Protein AF-A0A2D5RPL9-F1 (afdb_monomer_lite)

Structure (mmCIF, N/CA/C/O backbone):
data_AF-A0A2D5RPL9-F1
#
_entry.id   AF-A0A2D5RPL9-F1
#
loop_
_atom_site.group_PDB
_atom_site.id
_atom_site.type_symbol
_atom_site.label_atom_id
_atom_site.label_alt_id
_atom_site.label_comp_id
_atom_site.label_asym_id
_atom_site.label_entity_id
_atom_site.label_seq_id
_atom_site.pdbx_PDB_ins_code
_atom_site.Cartn_x
_atom_site.Cartn_y
_atom_site.Cartn_z
_atom_site.occupancy
_atom_site.B_iso_or_equiv
_atom_site.auth_seq_id
_atom_site.auth_comp_id
_atom_site.auth_asym_id
_atom_site.auth_atom_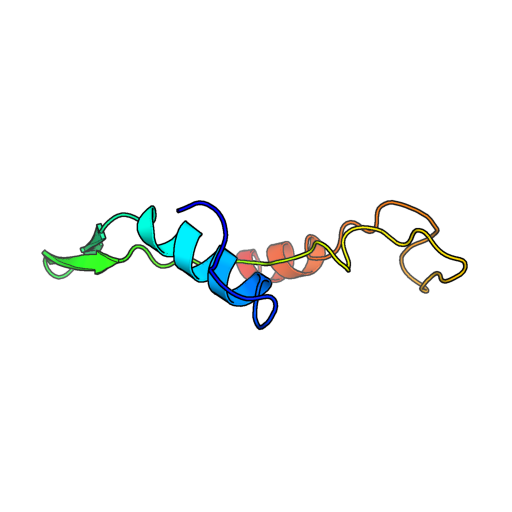id
_atom_site.pdbx_PDB_model_num
ATOM 1 N N . ARG A 1 1 ? -10.007 18.518 -0.715 1.00 58.88 1 ARG A N 1
ATOM 2 C CA . ARG A 1 1 ? -9.130 18.933 -1.844 1.00 58.88 1 ARG A CA 1
ATOM 3 C C . ARG A 1 1 ? -8.356 17.699 -2.293 1.00 58.88 1 ARG A C 1
ATOM 5 O O . ARG A 1 1 ? -7.877 17.009 -1.411 1.00 58.88 1 ARG A O 1
ATOM 12 N N . ASN A 1 2 ? -8.266 17.418 -3.597 1.00 65.00 2 ASN A N 1
ATOM 13 C CA . ASN A 1 2 ? -7.680 16.171 -4.130 1.00 65.00 2 ASN A CA 1
ATOM 14 C C . ASN A 1 2 ? -6.140 16.220 -4.312 1.00 65.00 2 ASN A C 1
ATOM 16 O O . ASN A 1 2 ? -5.517 15.236 -4.677 1.00 65.00 2 ASN A O 1
ATOM 20 N N . GLN A 1 3 ? -5.499 17.367 -4.070 1.00 60.81 3 GLN A N 1
ATOM 21 C CA . GLN A 1 3 ? -4.038 17.491 -4.008 1.00 60.81 3 GLN A CA 1
ATOM 22 C C . GLN A 1 3 ? -3.652 18.407 -2.845 1.00 60.81 3 GLN A C 1
ATOM 24 O O . GLN A 1 3 ? -4.418 19.311 -2.480 1.00 60.81 3 GLN A O 1
ATOM 29 N N . GLY A 1 4 ? -2.489 18.160 -2.241 1.00 60.00 4 GLY A N 1
ATOM 30 C CA . GLY A 1 4 ? -1.972 19.012 -1.177 1.00 60.00 4 GLY A CA 1
ATOM 31 C C . GLY A 1 4 ? -1.308 20.286 -1.698 1.00 60.00 4 GLY A C 1
ATOM 32 O O . GLY A 1 4 ? -1.027 20.446 -2.881 1.00 60.00 4 GLY A O 1
ATOM 33 N N . LYS A 1 5 ? -1.111 21.247 -0.791 1.00 64.50 5 LYS A N 1
ATOM 34 C CA . LYS A 1 5 ? -0.722 22.632 -1.116 1.00 64.50 5 LYS A CA 1
ATOM 35 C C . LYS A 1 5 ? 0.772 22.809 -1.447 1.00 64.50 5 LYS A C 1
ATOM 37 O O . LYS A 1 5 ? 1.171 23.918 -1.784 1.00 64.50 5 LYS A O 1
ATOM 42 N N . GLY A 1 6 ? 1.593 21.762 -1.327 1.00 61.50 6 GLY A N 1
ATOM 43 C CA . GLY A 1 6 ? 3.045 21.821 -1.522 1.00 61.50 6 GLY A CA 1
ATOM 44 C C . GLY A 1 6 ? 3.620 20.513 -2.070 1.00 61.50 6 GLY A C 1
ATOM 45 O O . GLY A 1 6 ? 3.012 19.459 -1.928 1.00 61.50 6 GLY A O 1
ATOM 46 N N . ARG A 1 7 ? 4.804 20.586 -2.695 1.00 59.38 7 ARG A N 1
ATOM 47 C CA . ARG A 1 7 ? 5.463 19.456 -3.390 1.00 59.38 7 ARG A CA 1
ATOM 48 C C . ARG A 1 7 ? 6.059 18.387 -2.463 1.00 59.38 7 ARG A C 1
ATOM 50 O O . ARG A 1 7 ? 6.458 17.329 -2.937 1.00 59.38 7 ARG A O 1
ATOM 57 N N . TRP A 1 8 ? 6.134 18.652 -1.163 1.00 67.81 8 TRP A N 1
ATOM 58 C CA . TRP A 1 8 ? 6.737 17.752 -0.181 1.00 67.81 8 TRP A CA 1
ATOM 59 C C . TRP A 1 8 ? 5.685 16.809 0.412 1.00 67.81 8 TRP A C 1
ATOM 61 O O . TRP A 1 8 ? 4.621 17.259 0.835 1.00 67.81 8 TRP A O 1
ATOM 71 N N . GLY A 1 9 ? 5.990 15.509 0.472 1.00 70.50 9 GLY A N 1
ATOM 72 C CA . GLY A 1 9 ? 5.143 14.519 1.149 1.00 70.50 9 GLY A CA 1
ATOM 73 C C . GLY A 1 9 ? 3.867 14.120 0.397 1.00 70.50 9 GLY A C 1
ATOM 74 O O . GLY A 1 9 ? 2.877 13.780 1.041 1.00 70.50 9 GLY A O 1
ATOM 75 N N . GLY A 1 10 ? 3.874 14.144 -0.942 1.00 70.94 10 GLY A N 1
ATOM 76 C CA . GLY A 1 10 ? 2.700 13.826 -1.770 1.00 70.94 10 GLY A CA 1
ATOM 77 C C . GLY A 1 10 ? 2.041 12.474 -1.453 1.00 70.94 10 GLY A C 1
ATOM 78 O O . GLY A 1 10 ? 0.822 12.419 -1.318 1.00 70.94 10 GLY A O 1
ATOM 79 N N . ALA A 1 11 ? 2.831 11.416 -1.229 1.00 69.19 11 ALA A N 1
ATOM 80 C CA . ALA A 1 11 ? 2.314 10.088 -0.868 1.00 69.19 11 ALA A CA 1
ATOM 81 C C . ALA A 1 11 ? 1.589 10.080 0.495 1.00 69.19 11 ALA A C 1
ATOM 83 O O . ALA A 1 11 ? 0.508 9.514 0.642 1.00 69.19 11 ALA A O 1
ATOM 84 N N . ILE A 1 12 ? 2.129 10.788 1.492 1.00 74.56 12 ILE A N 1
ATOM 85 C CA . ILE A 1 12 ? 1.526 10.887 2.833 1.00 74.56 12 ILE A CA 1
ATOM 86 C C . ILE A 1 12 ? 0.259 11.750 2.796 1.00 74.56 12 ILE A C 1
ATOM 88 O O . ILE A 1 12 ? -0.733 11.438 3.452 1.00 74.56 12 ILE A O 1
ATOM 92 N N . GLN A 1 13 ? 0.258 12.821 2.001 1.00 75.75 13 GLN A N 1
ATOM 93 C CA . GLN A 1 13 ? -0.928 13.656 1.807 1.00 75.75 13 GLN A CA 1
ATOM 94 C C . GLN A 1 13 ? -2.048 12.897 1.085 1.00 75.75 13 GLN A C 1
ATOM 96 O O . GLN A 1 13 ? -3.212 13.049 1.457 1.00 75.75 13 GLN A O 1
ATOM 101 N N . ALA A 1 14 ? -1.713 12.045 0.111 1.00 72.56 14 ALA A N 1
ATOM 102 C CA . ALA A 1 14 ? -2.672 11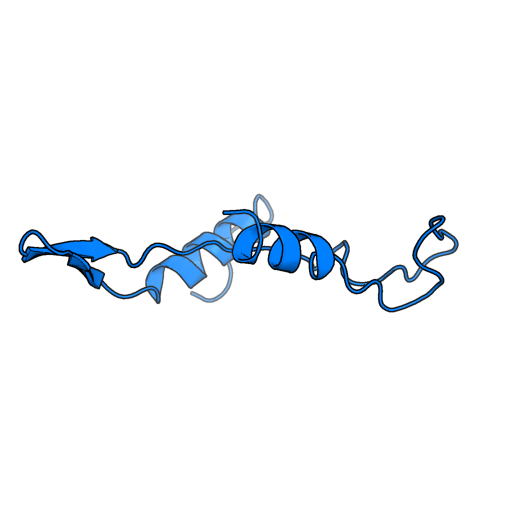.158 -0.543 1.00 72.56 14 ALA A CA 1
ATOM 103 C C . ALA A 1 14 ? -3.261 10.135 0.444 1.00 72.56 14 ALA A C 1
ATOM 105 O O . ALA A 1 14 ? -4.481 9.987 0.518 1.00 72.56 14 ALA A O 1
ATOM 106 N N . ALA A 1 15 ? -2.428 9.508 1.281 1.00 71.81 15 ALA A N 1
ATOM 107 C CA . ALA A 1 15 ? -2.900 8.618 2.343 1.00 71.81 15 ALA A CA 1
ATOM 108 C C . ALA A 1 15 ? -3.821 9.346 3.343 1.00 71.81 15 ALA A C 1
ATOM 110 O O . ALA A 1 15 ? -4.863 8.821 3.739 1.00 71.81 15 ALA A O 1
ATOM 111 N N . GLY A 1 16 ? -3.478 10.585 3.709 1.00 79.06 16 GLY A N 1
ATOM 112 C CA . GLY A 1 16 ? -4.303 11.440 4.562 1.00 79.06 16 GLY A CA 1
ATOM 113 C C . GLY A 1 16 ? -5.659 11.787 3.943 1.00 79.06 16 GLY A C 1
ATOM 114 O O . GLY A 1 16 ? -6.660 11.808 4.655 1.00 79.06 16 GLY A O 1
ATOM 115 N N . PHE A 1 17 ? -5.716 12.004 2.626 1.00 79.44 17 PHE A N 1
ATOM 116 C CA . PHE A 1 17 ? -6.973 12.196 1.899 1.00 79.44 17 PHE A CA 1
ATOM 117 C C . PHE A 1 17 ? -7.841 10.933 1.935 1.00 79.44 17 PHE A C 1
ATOM 119 O O . PHE A 1 17 ? -9.014 11.008 2.288 1.00 79.44 17 PHE A O 1
ATOM 126 N N . LEU A 1 18 ? -7.262 9.765 1.648 1.00 80.69 18 LEU A N 1
ATOM 127 C CA . LEU A 1 18 ? -7.984 8.490 1.677 1.00 80.69 18 LEU A CA 1
ATOM 128 C C . LEU A 1 18 ? -8.531 8.164 3.076 1.00 80.69 18 LEU A C 1
ATOM 130 O O . LEU A 1 18 ? -9.657 7.683 3.196 1.00 80.69 18 LEU A O 1
ATOM 134 N N . LYS A 1 19 ? -7.793 8.517 4.140 1.00 81.88 19 LYS A N 1
ATOM 135 C CA . LYS A 1 19 ? -8.241 8.349 5.532 1.00 81.88 19 LYS A CA 1
ATOM 136 C C . LYS A 1 19 ? -9.572 9.058 5.823 1.00 81.88 19 LYS A C 1
ATOM 138 O O . LYS A 1 19 ? -10.319 8.581 6.671 1.00 81.88 19 LYS A O 1
ATOM 143 N N . GLN A 1 20 ? -9.897 10.151 5.123 1.00 83.62 20 GLN A N 1
ATOM 144 C CA . GLN A 1 20 ? -11.158 10.886 5.314 1.00 83.62 20 GLN A CA 1
ATOM 145 C C . GLN A 1 20 ? -12.400 10.092 4.883 1.00 83.62 20 GLN A C 1
ATOM 147 O O . GLN A 1 20 ? -13.504 10.425 5.300 1.00 83.62 20 GLN A O 1
ATOM 152 N N . PHE A 1 21 ? -12.230 9.052 4.063 1.00 86.69 21 PHE A N 1
ATOM 153 C CA . PHE A 1 21 ? -13.323 8.223 3.546 1.00 86.69 21 PHE A CA 1
ATOM 154 C C . PHE A 1 21 ? -13.433 6.866 4.249 1.00 86.69 21 PHE A C 1
ATOM 156 O O . PHE A 1 21 ? -14.332 6.083 3.946 1.00 86.69 21 PHE A O 1
ATOM 163 N N . VAL A 1 22 ? -12.542 6.578 5.200 1.00 85.00 22 VAL A N 1
ATOM 164 C CA . VAL A 1 22 ? -12.617 5.366 6.017 1.00 85.00 22 VAL A CA 1
ATOM 165 C C . VAL A 1 22 ? -13.627 5.600 7.133 1.00 85.00 22 VAL A C 1
ATOM 167 O O . VAL A 1 22 ? -13.414 6.437 8.008 1.00 85.00 22 VAL A O 1
ATOM 170 N N . GLN A 1 23 ? -14.730 4.859 7.081 1.00 85.44 23 GLN A N 1
ATOM 171 C CA . GLN A 1 23 ? -15.849 4.995 8.008 1.00 85.44 23 GLN A CA 1
ATOM 172 C C . GLN A 1 23 ? -15.506 4.500 9.421 1.00 85.44 23 GLN A C 1
ATOM 174 O O . GLN A 1 23 ? -14.551 3.750 9.643 1.00 85.44 23 GLN A O 1
ATOM 179 N N . GLU A 1 24 ? -16.330 4.909 10.380 1.00 86.75 24 GLU A N 1
ATOM 180 C CA . GLU A 1 24 ? -16.321 4.364 11.733 1.00 86.75 24 GLU A CA 1
ATOM 181 C C . GLU A 1 24 ? -17.173 3.095 11.801 1.00 86.75 24 GLU A C 1
ATOM 183 O O . GLU A 1 24 ? -18.259 3.012 11.222 1.00 86.75 24 GLU A O 1
ATOM 188 N N . ARG A 1 25 ? -16.693 2.111 12.555 1.00 82.62 2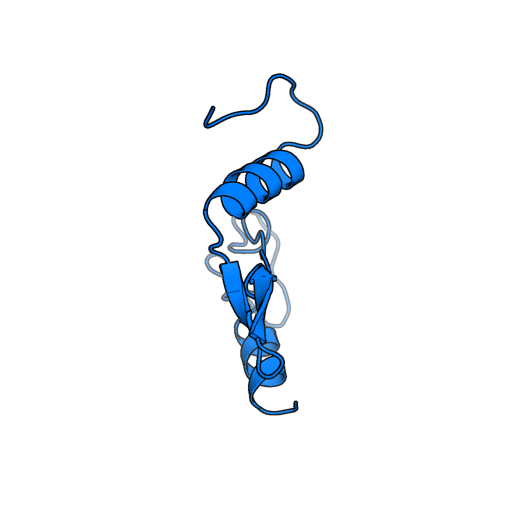5 ARG A N 1
ATOM 189 C CA . ARG A 1 25 ? -17.387 0.871 12.882 1.00 82.62 25 ARG A CA 1
ATOM 190 C C . ARG A 1 25 ? -17.537 0.786 14.400 1.00 82.62 25 ARG A C 1
ATOM 192 O O . ARG A 1 25 ? -16.636 1.164 15.138 1.00 82.62 25 ARG A O 1
ATOM 199 N N . LYS A 1 26 ? -18.671 0.259 14.870 1.00 83.94 26 LYS A N 1
ATOM 200 C CA . LYS A 1 26 ? -18.791 -0.153 16.273 1.00 83.94 26 LYS A CA 1
ATOM 201 C C . LYS A 1 26 ? -17.976 -1.423 16.495 1.00 83.94 26 LYS A C 1
ATOM 203 O O . LYS A 1 26 ? -18.167 -2.405 15.770 1.00 83.94 26 LYS A O 1
ATOM 208 N N . ASP A 1 27 ? -17.065 -1.383 17.452 1.00 78.75 27 ASP A N 1
ATOM 209 C CA . ASP A 1 27 ? -16.334 -2.561 17.892 1.00 78.75 27 ASP A CA 1
ATOM 210 C C . ASP A 1 27 ? -17.225 -3.483 18.749 1.00 78.75 27 ASP A C 1
ATOM 212 O O . ASP A 1 27 ? -18.410 -3.215 18.976 1.00 78.75 27 ASP A O 1
ATOM 216 N N . ASN A 1 28 ? -16.657 -4.595 19.217 1.00 78.94 28 ASN A N 1
ATOM 217 C CA . ASN A 1 28 ? -17.370 -5.563 20.055 1.00 78.94 28 ASN A CA 1
ATOM 218 C C . ASN A 1 28 ? -17.745 -5.004 21.443 1.00 78.94 28 ASN A C 1
ATOM 220 O O . ASN A 1 28 ? -18.574 -5.601 22.125 1.00 78.94 28 ASN A O 1
ATOM 224 N N . ASN A 1 29 ? -17.171 -3.865 21.838 1.00 82.56 29 ASN A N 1
ATOM 225 C CA . ASN A 1 29 ? -17.416 -3.181 23.105 1.00 82.56 29 ASN A CA 1
ATOM 226 C C . ASN A 1 29 ? -18.422 -2.022 22.948 1.00 82.56 29 ASN A C 1
ATOM 228 O O . ASN A 1 29 ? -18.758 -1.351 23.922 1.00 82.56 29 ASN A O 1
ATOM 232 N N . GLY A 1 30 ? -18.941 -1.801 21.734 1.00 80.56 30 GLY A N 1
ATOM 233 C CA . GLY A 1 30 ? -19.897 -0.741 21.422 1.00 80.56 30 GLY A CA 1
ATOM 234 C C . GLY A 1 30 ? -19.264 0.629 21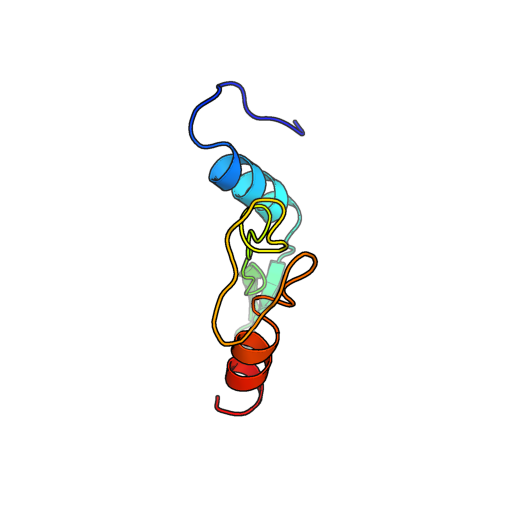.163 1.00 80.56 30 GLY A C 1
ATOM 235 O O . GLY A 1 30 ? -20.002 1.577 20.873 1.00 80.56 30 GLY A O 1
ATOM 236 N N . GLU A 1 31 ? -17.934 0.740 21.202 1.00 84.25 31 GLU A N 1
ATOM 237 C CA . GLU A 1 31 ? -17.209 1.969 20.893 1.00 84.25 31 GLU A CA 1
ATOM 238 C C . GLU A 1 31 ? -17.111 2.166 19.379 1.00 84.25 31 GLU A C 1
ATOM 240 O O . GLU A 1 31 ? -16.847 1.239 18.610 1.00 84.25 31 GLU A O 1
ATOM 245 N N . LYS A 1 32 ? -17.345 3.399 18.923 1.00 82.56 32 LYS A N 1
ATOM 246 C CA . LYS A 1 32 ? -17.136 3.761 17.520 1.00 82.56 32 LYS A CA 1
ATOM 247 C C . LYS A 1 32 ? -15.649 3.988 17.297 1.00 82.56 32 LYS A C 1
ATOM 249 O O . LYS A 1 32 ? -15.099 4.983 17.756 1.00 82.56 32 LYS A O 1
ATOM 254 N N . THR A 1 33 ? -15.017 3.079 16.571 1.00 84.38 33 THR A N 1
ATOM 255 C CA . THR A 1 33 ? -13.611 3.183 16.187 1.00 84.38 33 THR A CA 1
ATOM 256 C C . THR A 1 33 ? -13.490 3.225 14.670 1.00 84.38 33 THR A C 1
ATOM 258 O O . THR A 1 33 ? -14.341 2.721 13.933 1.00 84.38 33 THR A O 1
ATOM 261 N N . GLN A 1 34 ? -12.448 3.881 14.166 1.00 81.38 34 GLN A N 1
ATOM 262 C CA . GLN A 1 34 ? -12.184 3.893 12.732 1.00 81.38 34 GLN A CA 1
ATOM 263 C C . GLN A 1 34 ? -11.884 2.465 12.257 1.00 81.38 34 GLN A C 1
ATOM 265 O O . GLN A 1 34 ? -11.128 1.749 12.916 1.00 81.38 34 GLN A O 1
ATOM 270 N N . ILE A 1 35 ? -12.462 2.049 11.122 1.00 85.25 35 ILE A N 1
ATOM 271 C CA . ILE A 1 35 ? -12.213 0.713 10.562 1.00 85.25 35 ILE A CA 1
ATOM 272 C C . ILE A 1 35 ? -10.694 0.501 10.413 1.00 85.25 35 ILE A C 1
ATOM 274 O O . ILE A 1 35 ? -10.039 1.330 9.771 1.00 85.25 35 ILE A O 1
ATOM 278 N N . PRO A 1 36 ? -10.126 -0.594 10.963 1.00 84.94 36 PRO A N 1
ATOM 279 C CA . PRO A 1 36 ? -8.724 -0.930 10.753 1.00 84.94 36 PRO A CA 1
ATOM 280 C C . PRO A 1 36 ? -8.425 -1.042 9.257 1.00 84.94 36 PRO A C 1
ATOM 282 O O . PRO A 1 36 ? -9.015 -1.858 8.550 1.00 84.94 36 PRO A O 1
ATOM 285 N N . TRP A 1 37 ? -7.527 -0.192 8.768 1.00 84.62 37 TRP A N 1
ATOM 286 C CA . TRP A 1 37 ? -7.215 -0.066 7.349 1.00 84.62 37 TRP A CA 1
ATOM 287 C C . TRP A 1 37 ? -5.727 0.217 7.151 1.00 84.62 37 TRP A C 1
ATOM 289 O O . TRP A 1 37 ? -5.104 0.918 7.948 1.00 84.62 37 TRP A O 1
ATOM 299 N N . ALA A 1 38 ? -5.173 -0.316 6.064 1.00 87.19 38 ALA A N 1
ATOM 300 C CA . ALA A 1 38 ? -3.806 -0.074 5.632 1.00 87.19 38 ALA A CA 1
ATOM 301 C C . ALA A 1 38 ? -3.796 0.417 4.179 1.00 87.19 38 ALA A C 1
ATOM 303 O O . ALA A 1 38 ? -4.465 -0.148 3.312 1.00 87.19 38 ALA A O 1
ATOM 304 N N . HIS A 1 39 ? -3.006 1.457 3.916 1.00 87.62 39 HIS A N 1
ATOM 305 C CA . HIS A 1 39 ? -2.726 1.949 2.573 1.00 87.62 39 HIS A CA 1
ATOM 306 C C . HIS A 1 39 ? -1.352 1.454 2.121 1.00 87.62 39 HIS A C 1
ATOM 308 O O . HIS A 1 39 ? -0.361 1.662 2.819 1.00 87.62 39 HIS A O 1
ATOM 314 N N . LEU A 1 40 ? -1.299 0.815 0.954 1.00 85.25 40 LEU A N 1
ATOM 315 C CA . LEU A 1 40 ? -0.071 0.333 0.330 1.00 85.25 40 LEU A CA 1
ATOM 316 C C . LEU A 1 40 ? 0.129 1.100 -0.980 1.00 85.25 40 LEU A C 1
ATOM 318 O O . LEU A 1 40 ? -0.601 0.873 -1.944 1.00 85.25 40 LEU A O 1
ATOM 322 N N . ASP A 1 41 ? 1.094 2.017 -1.004 1.00 85.31 41 ASP A N 1
ATOM 323 C CA . ASP A 1 41 ? 1.473 2.744 -2.217 1.00 85.31 41 ASP A CA 1
ATOM 324 C C . ASP A 1 41 ? 2.511 1.928 -3.003 1.00 85.31 41 ASP A C 1
ATOM 326 O O . ASP A 1 41 ? 3.635 1.715 -2.542 1.00 85.31 41 ASP A O 1
ATOM 330 N N . ILE A 1 42 ? 2.113 1.433 -4.178 1.00 84.56 42 ILE A N 1
ATOM 331 C CA . ILE A 1 42 ? 2.945 0.598 -5.058 1.00 84.56 42 ILE A CA 1
ATOM 332 C C . ILE A 1 42 ? 3.371 1.312 -6.343 1.00 84.56 42 ILE A C 1
ATOM 334 O O . ILE A 1 42 ? 3.892 0.663 -7.248 1.00 84.56 42 ILE A O 1
ATOM 338 N N . ALA A 1 43 ? 3.167 2.628 -6.459 1.00 79.00 43 ALA A N 1
ATOM 339 C CA . ALA A 1 43 ? 3.375 3.343 -7.720 1.00 79.00 43 ALA A CA 1
ATOM 340 C C . ALA A 1 43 ? 4.791 3.154 -8.303 1.00 79.00 43 ALA A C 1
ATOM 342 O O . ALA A 1 43 ? 4.944 3.023 -9.515 1.00 79.00 43 ALA A O 1
ATOM 343 N N . GLY A 1 44 ? 5.817 3.086 -7.447 1.00 74.88 44 GLY A N 1
ATOM 344 C CA . GLY A 1 44 ? 7.209 2.890 -7.872 1.00 74.88 44 GLY A CA 1
ATOM 345 C C . GLY A 1 44 ? 7.631 1.433 -8.090 1.00 74.88 44 GLY A C 1
ATOM 346 O O . GLY A 1 44 ? 8.627 1.187 -8.758 1.00 74.88 44 GLY A O 1
ATOM 347 N N . THR A 1 45 ? 6.907 0.464 -7.529 1.00 72.38 45 THR A N 1
ATOM 348 C CA . THR A 1 45 ? 7.316 -0.953 -7.517 1.00 72.38 45 THR A CA 1
ATOM 349 C C . THR A 1 45 ? 6.408 -1.854 -8.353 1.00 72.38 45 THR A C 1
ATOM 351 O O . THR A 1 45 ? 6.754 -3.011 -8.593 1.00 72.38 45 THR A O 1
ATOM 354 N N . ALA A 1 46 ? 5.264 -1.342 -8.821 1.00 67.62 46 ALA A N 1
ATOM 355 C CA . ALA A 1 46 ? 4.273 -2.086 -9.601 1.00 67.62 46 ALA A CA 1
ATOM 356 C C . ALA A 1 46 ? 4.769 -2.531 -10.989 1.00 67.62 46 ALA A C 1
ATOM 358 O O . ALA A 1 46 ? 4.230 -3.480 -11.562 1.00 67.62 46 ALA A O 1
ATOM 359 N N . GLY A 1 47 ? 5.805 -1.887 -11.525 1.00 63.38 47 GLY A N 1
ATOM 360 C CA . GLY A 1 47 ? 6.422 -2.295 -12.779 1.00 63.38 47 GLY A CA 1
ATOM 361 C C . GLY A 1 47 ? 7.882 -1.882 -12.860 1.00 63.38 47 GLY A C 1
ATOM 362 O O . GLY A 1 47 ? 8.280 -0.863 -12.297 1.00 63.38 47 GLY A O 1
ATOM 363 N N . ILE A 1 48 ? 8.667 -2.687 -13.568 1.00 68.06 48 ILE A N 1
ATOM 364 C CA . ILE A 1 48 ? 10.043 -2.371 -13.929 1.00 68.06 48 ILE A CA 1
ATOM 365 C C . ILE A 1 48 ? 10.037 -1.970 -15.402 1.00 68.06 48 ILE A C 1
ATOM 367 O O . ILE A 1 48 ? 9.830 -2.801 -16.286 1.00 68.06 48 ILE A O 1
ATOM 371 N N . TRP A 1 49 ? 10.197 -0.671 -15.645 1.00 65.00 49 TRP A N 1
ATOM 372 C CA . TRP A 1 49 ? 10.058 -0.048 -16.969 1.00 65.00 49 TRP A CA 1
ATOM 373 C C . TRP A 1 49 ? 11.388 0.464 -17.549 1.00 65.00 49 TRP A C 1
ATOM 375 O O . TRP A 1 49 ? 11.402 1.056 -18.624 1.00 65.00 49 TRP A O 1
ATOM 385 N N . GLY A 1 50 ? 12.494 0.269 -16.825 1.00 62.09 50 GLY A N 1
ATOM 386 C CA . GLY A 1 50 ? 13.865 0.542 -17.271 1.00 62.09 50 GLY A CA 1
ATOM 387 C C . GLY A 1 50 ? 14.711 -0.728 -17.201 1.00 62.09 50 GLY A C 1
ATOM 388 O O . GLY A 1 50 ? 14.223 -1.724 -16.692 1.00 62.09 50 GLY A O 1
ATOM 389 N N . VAL A 1 51 ? 15.970 -0.689 -17.658 1.00 57.34 51 VAL A N 1
ATOM 390 C CA . VAL A 1 51 ? 16.891 -1.836 -17.915 1.00 57.34 51 VAL A CA 1
ATOM 391 C C . VAL A 1 51 ? 17.073 -2.863 -16.786 1.00 57.34 51 VAL A C 1
ATOM 393 O O . VAL A 1 51 ? 17.658 -3.923 -17.007 1.00 57.34 51 VAL A O 1
ATOM 396 N N . GLU A 1 52 ? 16.600 -2.565 -15.584 1.00 62.38 52 GLU A N 1
ATOM 397 C CA . GLU A 1 52 ? 16.735 -3.450 -14.443 1.00 62.38 52 GLU A CA 1
ATOM 398 C C . GLU A 1 52 ? 15.763 -4.633 -14.535 1.00 62.38 52 GLU A C 1
ATOM 400 O O . GLU A 1 52 ? 14.706 -4.597 -15.159 1.00 62.38 52 GLU A O 1
ATOM 405 N N . SER A 1 53 ? 16.163 -5.746 -13.946 1.00 64.00 53 SER A N 1
ATOM 406 C CA . SER A 1 53 ? 15.327 -6.923 -13.734 1.00 64.00 53 SER A CA 1
ATOM 407 C C . SER A 1 53 ? 15.800 -7.571 -12.441 1.00 64.00 53 SER A C 1
ATOM 409 O O . SER A 1 53 ? 16.934 -7.340 -12.013 1.00 64.00 53 SER A O 1
ATOM 411 N N . ASN A 1 54 ? 14.944 -8.350 -11.783 1.00 67.62 54 ASN A N 1
ATOM 412 C CA . ASN A 1 54 ? 15.365 -9.117 -10.615 1.00 67.62 54 ASN A CA 1
ATOM 413 C C . ASN A 1 54 ? 15.196 -10.618 -10.868 1.00 67.62 54 ASN A C 1
ATOM 415 O O . ASN A 1 54 ? 14.524 -11.037 -11.807 1.00 67.62 54 ASN A O 1
ATOM 419 N N . SER A 1 55 ? 15.784 -11.445 -10.005 1.00 75.31 55 SER A N 1
ATOM 420 C CA . SER A 1 55 ? 15.763 -12.911 -10.135 1.00 75.31 55 SER A CA 1
ATOM 421 C C . SER A 1 55 ? 14.365 -13.543 -10.166 1.00 75.31 55 SER A C 1
ATOM 423 O O . SER A 1 55 ? 14.219 -14.703 -10.535 1.00 75.31 55 SER A O 1
ATOM 425 N N . THR A 1 56 ? 13.335 -12.805 -9.761 1.00 71.88 56 THR A N 1
ATOM 426 C CA . THR A 1 56 ? 11.946 -13.260 -9.650 1.00 71.88 56 THR A CA 1
ATOM 427 C C . THR A 1 56 ? 10.985 -12.570 -10.618 1.00 71.88 56 THR A C 1
ATOM 429 O O . THR A 1 56 ? 9.833 -12.990 -10.696 1.00 71.88 56 THR A O 1
ATOM 432 N N . VAL A 1 57 ? 11.414 -11.517 -11.323 1.00 72.56 57 VAL A N 1
ATOM 433 C CA . VAL A 1 57 ? 10.557 -10.682 -12.175 1.00 72.56 57 VAL A CA 1
ATOM 434 C C . VAL A 1 57 ? 11.369 -10.091 -13.335 1.00 72.56 57 VAL A C 1
ATOM 436 O O . VAL A 1 57 ? 12.384 -9.425 -13.121 1.00 72.56 57 VAL A O 1
ATOM 439 N N . GLY A 1 58 ? 10.888 -10.311 -14.564 1.00 73.94 58 GLY A N 1
ATOM 440 C CA . GLY A 1 58 ? 11.431 -9.706 -15.784 1.00 73.94 58 GLY A CA 1
ATOM 441 C C . GLY A 1 58 ? 10.960 -8.264 -16.022 1.00 73.94 58 GLY A C 1
ATOM 442 O O . GLY A 1 58 ? 10.426 -7.604 -15.136 1.00 73.94 58 GLY A O 1
ATOM 443 N N . HIS A 1 59 ? 11.150 -7.769 -17.243 1.00 76.50 59 HIS A N 1
ATOM 444 C CA . HIS A 1 59 ? 10.655 -6.448 -17.639 1.00 76.50 59 HIS A CA 1
ATOM 445 C C . HIS A 1 59 ? 9.123 -6.378 -17.626 1.00 76.50 59 HIS A C 1
ATOM 447 O O . HIS A 1 59 ? 8.452 -7.315 -18.062 1.00 76.50 59 HIS A O 1
ATOM 453 N N . GLY A 1 60 ? 8.573 -5.240 -17.202 1.00 79.94 60 GLY A N 1
ATOM 454 C CA . GLY A 1 60 ? 7.133 -4.991 -17.168 1.00 79.94 60 GLY A CA 1
ATOM 455 C C . GLY A 1 60 ? 6.513 -5.180 -15.782 1.00 79.94 60 GLY A C 1
ATOM 456 O O . GLY A 1 60 ? 7.082 -4.773 -14.769 1.00 79.94 60 GLY A O 1
ATOM 457 N N . ALA A 1 61 ? 5.296 -5.725 -15.736 1.00 79.62 61 ALA A N 1
ATOM 458 C CA . ALA A 1 61 ? 4.501 -5.818 -14.511 1.00 79.62 61 ALA A CA 1
ATOM 459 C C . ALA A 1 61 ? 5.120 -6.786 -13.490 1.00 79.62 61 ALA A C 1
ATOM 461 O O . ALA A 1 61 ? 5.428 -7.931 -13.819 1.00 79.62 61 ALA A O 1
ATOM 462 N N . THR A 1 62 ? 5.254 -6.347 -12.235 1.00 80.94 62 THR A N 1
ATOM 463 C CA . THR A 1 62 ? 5.977 -7.123 -11.214 1.00 80.94 62 THR A CA 1
ATOM 464 C C . THR A 1 62 ? 5.109 -8.011 -10.335 1.00 80.94 62 THR A C 1
ATOM 466 O O . THR A 1 62 ? 5.611 -8.962 -9.736 1.00 80.94 62 THR A O 1
ATOM 469 N N . GLY A 1 63 ? 3.821 -7.688 -10.194 1.00 81.88 63 GLY A N 1
ATOM 470 C CA . GLY A 1 63 ? 2.957 -8.342 -9.206 1.00 81.88 63 GLY A CA 1
ATOM 471 C C . GLY A 1 63 ? 3.448 -8.155 -7.762 1.00 81.88 63 GLY A C 1
ATOM 472 O O . GLY A 1 63 ? 3.212 -9.015 -6.906 1.00 81.88 63 GLY A O 1
ATOM 473 N N . ILE A 1 64 ? 4.175 -7.063 -7.485 1.00 82.56 64 ILE A N 1
ATOM 474 C CA . ILE A 1 64 ? 4.702 -6.762 -6.152 1.00 82.56 64 ILE A CA 1
ATOM 475 C C . ILE A 1 64 ? 3.571 -6.768 -5.106 1.00 82.56 64 ILE A C 1
ATOM 477 O O . ILE A 1 64 ? 2.442 -6.375 -5.383 1.00 82.56 64 ILE A O 1
ATOM 481 N N . LEU A 1 65 ? 3.880 -7.243 -3.896 1.00 84.75 65 LEU A N 1
ATOM 482 C CA . LEU A 1 65 ? 2.970 -7.428 -2.752 1.00 84.75 65 LEU A CA 1
ATOM 483 C C . LEU A 1 65 ? 1.937 -8.562 -2.833 1.00 84.75 65 LEU A C 1
ATOM 485 O O . LEU A 1 65 ? 1.405 -8.912 -1.783 1.00 84.75 65 LEU A O 1
ATOM 489 N N . VAL A 1 66 ? 1.716 -9.229 -3.973 1.00 87.12 66 VAL A N 1
ATOM 490 C CA . VAL A 1 66 ? 0.782 -10.380 -4.032 1.00 87.12 66 VAL A CA 1
ATOM 491 C C . VAL A 1 66 ? 1.222 -11.507 -3.089 1.00 87.12 66 VAL A C 1
ATOM 493 O O . VAL A 1 66 ? 0.438 -11.990 -2.274 1.00 87.12 66 VAL A O 1
ATOM 496 N N . ARG A 1 67 ? 2.508 -11.884 -3.132 1.00 89.81 67 ARG A N 1
ATOM 497 C CA . ARG A 1 67 ? 3.081 -12.905 -2.233 1.00 89.81 67 ARG A CA 1
ATOM 498 C C . ARG A 1 67 ? 3.046 -12.471 -0.766 1.00 89.81 67 ARG A C 1
ATOM 500 O O . ARG A 1 67 ? 2.745 -13.281 0.105 1.00 89.81 67 ARG A O 1
ATOM 507 N N . THR A 1 68 ? 3.330 -11.199 -0.496 1.00 88.06 68 THR A N 1
ATOM 508 C CA . THR A 1 68 ? 3.310 -10.639 0.862 1.00 88.06 68 THR A CA 1
ATOM 509 C C . THR A 1 68 ? 1.902 -10.655 1.445 1.00 88.06 68 THR A C 1
ATOM 511 O O . THR A 1 68 ? 1.723 -11.102 2.573 1.00 88.06 68 THR A O 1
ATOM 514 N N . LEU A 1 69 ? 0.895 -10.239 0.670 1.00 88.75 69 LEU A N 1
ATOM 515 C CA . LEU A 1 69 ? -0.502 -10.264 1.092 1.00 88.75 69 LEU A CA 1
ATOM 516 C C . LEU A 1 69 ? -0.993 -11.699 1.303 1.00 88.75 69 LEU A C 1
ATOM 518 O O . LEU A 1 69 ? -1.651 -11.970 2.300 1.00 88.75 69 LEU A O 1
ATOM 522 N N . HIS A 1 70 ? -0.615 -12.629 0.421 1.00 90.81 70 HIS A N 1
ATOM 523 C CA . HIS A 1 70 ? -0.909 -14.049 0.607 1.00 90.81 70 HIS A CA 1
ATOM 524 C C . HIS A 1 70 ? -0.345 -14.575 1.936 1.00 90.81 70 HIS A C 1
ATOM 526 O O . HIS A 1 70 ? -1.052 -15.239 2.687 1.00 90.81 70 HIS A O 1
ATOM 532 N N . LEU A 1 71 ? 0.916 -14.271 2.258 1.00 92.12 71 LEU A N 1
ATOM 533 C CA . LEU A 1 71 ? 1.512 -14.668 3.538 1.00 92.12 71 LEU A CA 1
ATOM 534 C C . LEU A 1 71 ? 0.808 -14.010 4.727 1.00 92.12 71 LEU A C 1
ATOM 536 O O . LEU A 1 71 ? 0.581 -14.683 5.726 1.00 92.12 71 LEU A O 1
ATOM 540 N N . LEU A 1 72 ? 0.423 -12.739 4.601 1.00 89.81 72 LEU A N 1
ATOM 541 C CA . LEU A 1 72 ? -0.317 -12.024 5.636 1.00 89.81 72 LEU A CA 1
ATOM 542 C C . LEU A 1 72 ? -1.651 -12.710 5.959 1.00 89.81 72 LEU A C 1
ATOM 544 O O . LEU A 1 72 ? -1.993 -12.809 7.124 1.00 89.81 72 LEU A O 1
ATOM 548 N N . ILE A 1 73 ? -2.393 -13.203 4.964 1.00 91.19 73 ILE A N 1
ATOM 549 C CA . ILE A 1 73 ? -3.708 -13.826 5.206 1.00 91.19 73 ILE A CA 1
ATOM 550 C C . ILE A 1 73 ? -3.633 -15.320 5.558 1.00 91.19 73 ILE A C 1
ATOM 552 O O . ILE A 1 73 ? -4.558 -15.842 6.167 1.00 91.19 73 ILE A O 1
ATOM 556 N N . THR A 1 74 ? -2.570 -16.024 5.149 1.00 90.19 74 THR A N 1
ATOM 557 C CA . THR A 1 74 ? -2.447 -17.489 5.329 1.00 90.19 74 THR A CA 1
ATOM 558 C C . THR A 1 74 ? -1.553 -17.908 6.490 1.00 90.19 74 THR A C 1
ATOM 560 O O . THR A 1 74 ? -1.602 -19.067 6.892 1.00 90.19 74 THR A O 1
ATOM 563 N N . LYS A 1 75 ? -0.713 -17.005 7.009 1.00 80.50 75 LYS A N 1
ATOM 564 C CA . LYS A 1 75 ? 0.216 -17.276 8.119 1.00 80.50 75 LYS A CA 1
ATOM 565 C C . LYS A 1 75 ? -0.002 -16.363 9.332 1.00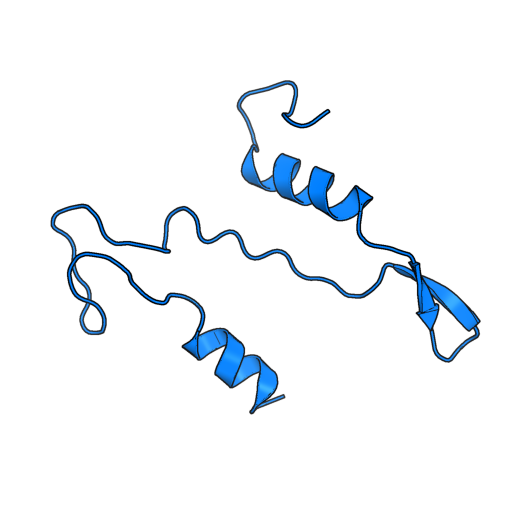 80.50 75 LYS A C 1
ATOM 567 O O . LYS A 1 75 ? 0.924 -16.205 10.127 1.00 80.50 75 LYS A O 1
ATOM 572 N N . G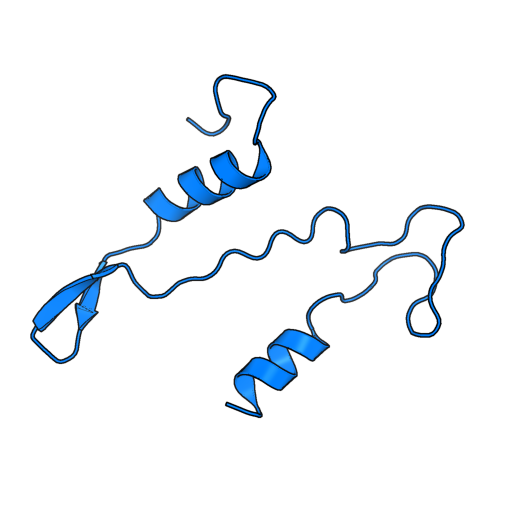LN A 1 76 ? -1.174 -15.737 9.425 1.00 56.53 76 GLN A N 1
ATOM 573 C CA . GLN A 1 76 ? -1.613 -14.995 10.609 1.00 56.53 76 GLN A CA 1
ATOM 574 C C . GLN A 1 76 ? -2.129 -15.927 11.699 1.00 56.53 76 GLN A C 1
ATOM 576 O O . GLN A 1 76 ? -2.763 -16.945 11.345 1.00 56.53 76 GLN A O 1
#

Secondary structure (DSSP, 8-state):
--S-SSSTTHHHHHHHHHHTT--EEE-TTS-EEEPP------TTTSEE-SS--BTTB-SEE--TTHHHHHHHHH--

Sequence (76 aa):
RNQGKGRWGGAIQAAGFLKQFVQERKDNNGEKTQIPWAHLDIAGTAGIWGVESNSTVGHGATGILVRTLHLLITKQ

Radius of gyration: 17.41 Å; chains: 1; bounding box: 37×40×41 Å

pLDDT: mean 77.17, std 9.62, range [56.53, 92.12]

Foldseek 3Di:
DCADPDPPPGVVVNVVVVQVVQAWDQDPVRDTDGPDDDDDDCPPPQFDCDPDADPQGDHTGRCPCPVVVVCVVPVD